Protein AF-A0A260Z8J7-F1 (afdb_monomer_lite)

Secondary structure (DSSP, 8-state):
--HHHHHHHHHHHHHTS-HHHHHHHHHHHHHHHHHHHHHHHHHHHHHHHHHHHTS-HHHHHHHHHHHHHHHHHHHHHHHHHHHHTTT-TT-----HHHHHHHHTT--TTHHHHHHHHHHHHHHHHHHHHHHHSTT-----HHHHHHHHHHHHHHHHHHHHHHHHHHHHHHHHS-----

Radius of gyration: 29.18 Å; chains: 1; bounding box: 71×36×98 Å

pLDDT: mean 86.71, std 8.67, range [43.72, 95.88]

Foldseek 3Di:
DPPVVVVVVVVVVLVPDDPVVSVVVVVVVVVVVVVVVVVVVVVVLVVLLVVQVPDDPVQVVLLVVLLCLLLVLLVVLVVLLVVCCVVPVVDDDDDSVVVSSVSSSDGNVVSVVSVVVSVVVVVVSQVSCCVPPPPDDDDDVVVVVVVCVVVVVVVVVVVVVVVVVVVVVVVVPDPPDD

Structure (mmCIF, N/CA/C/O backbone):
data_AF-A0A260Z8J7-F1
#
_entry.id   AF-A0A260Z8J7-F1
#
loop_
_atom_site.group_PDB
_atom_site.id
_atom_site.type_symbol
_atom_site.label_atom_id
_atom_site.label_alt_id
_atom_site.label_comp_id
_atom_site.label_asym_id
_atom_site.label_entity_id
_atom_site.label_seq_id
_atom_site.pdbx_PDB_ins_code
_atom_site.Cartn_x
_atom_site.Cartn_y
_atom_site.Cartn_z
_atom_site.occupancy
_atom_site.B_iso_or_equiv
_atom_site.auth_seq_id
_atom_site.auth_comp_id
_atom_site.auth_asym_id
_atom_site.auth_atom_id
_atom_site.pdbx_PDB_model_num
ATOM 1 N N . PRO A 1 1 ? 0.679 -21.382 35.345 1.00 56.12 1 PRO A N 1
ATOM 2 C CA . PRO A 1 1 ? -0.718 -20.983 35.650 1.00 56.12 1 PRO A CA 1
ATOM 3 C C . PRO A 1 1 ? -1.694 -21.798 34.795 1.00 56.12 1 PRO A C 1
ATOM 5 O O . PRO A 1 1 ? -1.532 -21.833 33.580 1.00 56.12 1 PRO A O 1
ATOM 8 N N . ASN A 1 2 ? -2.635 -22.506 35.422 1.00 73.94 2 ASN A N 1
ATOM 9 C CA . ASN A 1 2 ? -3.608 -23.333 34.713 1.00 73.94 2 ASN A CA 1
ATOM 10 C C . ASN A 1 2 ? -4.674 -22.418 34.084 1.00 73.94 2 ASN A C 1
ATOM 12 O O . ASN A 1 2 ? -5.289 -21.612 34.780 1.00 73.94 2 ASN A O 1
ATOM 16 N N . GLN A 1 3 ? -4.850 -22.485 32.766 1.00 68.44 3 GLN A N 1
ATOM 17 C CA . GLN A 1 3 ? -5.685 -21.546 32.002 1.00 68.44 3 GLN A CA 1
ATOM 18 C C . GLN A 1 3 ? -7.157 -21.588 32.452 1.00 68.44 3 GLN A C 1
ATOM 20 O O . GLN A 1 3 ? -7.834 -20.563 32.504 1.00 68.44 3 GLN A O 1
ATOM 25 N N . THR A 1 4 ? -7.608 -22.769 32.872 1.00 74.19 4 THR A N 1
ATOM 26 C CA . THR A 1 4 ? -8.943 -23.039 33.412 1.00 74.19 4 THR A CA 1
ATOM 27 C C . THR A 1 4 ? -9.209 -22.295 34.723 1.00 74.19 4 THR A C 1
ATOM 29 O O . THR A 1 4 ? -10.301 -21.764 34.918 1.00 74.19 4 THR A O 1
ATOM 32 N N . ASP A 1 5 ? -8.205 -22.170 35.595 1.00 80.06 5 ASP A N 1
ATOM 33 C CA . ASP A 1 5 ? -8.351 -21.494 36.892 1.00 80.06 5 ASP A CA 1
ATOM 34 C C . ASP A 1 5 ? -8.500 -19.974 36.717 1.00 80.06 5 ASP A C 1
ATOM 36 O O . ASP A 1 5 ? -9.253 -19.325 37.446 1.00 80.06 5 ASP A O 1
ATOM 40 N N . ALA A 1 6 ? -7.836 -19.402 35.708 1.00 79.88 6 ALA A N 1
ATOM 41 C CA . ALA A 1 6 ? -7.921 -17.978 35.390 1.00 79.88 6 ALA A CA 1
ATOM 42 C C . ALA A 1 6 ? -9.301 -17.588 34.835 1.00 79.88 6 ALA A C 1
ATOM 44 O O . ALA A 1 6 ? -9.874 -16.593 35.274 1.00 79.88 6 ALA A O 1
ATOM 45 N N . ILE A 1 7 ? -9.856 -18.399 33.926 1.00 82.44 7 ILE A N 1
ATOM 46 C CA . ILE A 1 7 ? -11.196 -18.181 33.354 1.00 82.44 7 ILE A CA 1
ATOM 47 C C . ILE A 1 7 ? -12.264 -18.312 34.446 1.00 82.44 7 ILE A C 1
ATOM 49 O O . ILE A 1 7 ? -13.100 -17.431 34.607 1.00 82.44 7 ILE A O 1
ATOM 53 N N . THR A 1 8 ? -12.162 -19.341 35.289 1.00 82.56 8 THR A N 1
ATOM 54 C CA . THR A 1 8 ? -13.116 -19.554 36.391 1.00 82.56 8 THR A CA 1
ATOM 55 C C . THR A 1 8 ? -13.087 -18.407 37.410 1.00 82.56 8 THR A C 1
ATOM 57 O O . THR A 1 8 ? -14.111 -18.041 37.985 1.00 82.56 8 THR A O 1
ATOM 60 N N . THR A 1 9 ? -11.913 -17.817 37.650 1.00 82.50 9 THR A N 1
ATOM 61 C CA . THR A 1 9 ? -11.768 -16.647 38.530 1.00 82.50 9 THR A CA 1
ATOM 62 C C . THR A 1 9 ? -12.361 -15.390 37.889 1.00 82.50 9 THR A C 1
ATOM 64 O O . THR A 1 9 ? -12.999 -14.590 38.570 1.00 82.50 9 THR A O 1
ATOM 67 N N . PHE A 1 10 ? -12.190 -15.225 36.577 1.00 83.81 10 PHE A N 1
ATOM 68 C CA . PHE A 1 10 ? -12.775 -14.129 35.809 1.00 83.81 10 PHE A CA 1
ATOM 69 C C . PHE A 1 10 ? -14.310 -14.171 35.825 1.00 83.81 10 PHE A C 1
ATOM 71 O O . PHE A 1 10 ? -14.937 -13.155 36.124 1.00 83.81 10 PHE A O 1
ATOM 78 N N . ASP A 1 11 ? -14.905 -15.347 35.610 1.00 84.19 11 ASP A N 1
ATOM 79 C CA . ASP A 1 11 ? -16.361 -15.534 35.625 1.00 84.19 11 ASP A CA 1
ATOM 80 C C . ASP A 1 11 ? -16.964 -15.225 37.003 1.00 84.19 11 ASP A C 1
ATOM 82 O O . ASP A 1 11 ? -17.929 -14.468 37.104 1.00 84.19 11 ASP A O 1
ATOM 86 N N . LYS A 1 12 ? -16.333 -15.704 38.084 1.00 85.19 12 LYS A N 1
ATOM 87 C CA . LYS A 1 12 ? -16.759 -15.391 39.461 1.00 85.19 12 LYS A CA 1
ATOM 88 C C . LYS A 1 12 ? -16.694 -13.896 39.778 1.00 85.19 12 LYS A C 1
ATOM 90 O O . LYS A 1 12 ? -17.579 -13.367 40.445 1.00 85.19 12 LYS A O 1
ATOM 95 N N . ASN A 1 13 ? -15.663 -13.204 39.297 1.00 81.50 13 ASN A N 1
ATOM 96 C CA . ASN A 1 13 ? -15.541 -11.758 39.481 1.00 81.50 13 ASN A CA 1
ATOM 97 C C . ASN A 1 13 ? -16.611 -10.991 38.686 1.00 81.50 13 ASN A C 1
ATOM 99 O O . ASN A 1 13 ? -17.114 -9.979 39.165 1.00 81.50 13 ASN A O 1
ATOM 103 N N . LEU A 1 14 ? -16.993 -11.482 37.502 1.00 82.38 14 LEU A N 1
ATOM 104 C CA . LEU A 1 14 ? -18.075 -10.927 36.681 1.00 82.38 14 LEU A CA 1
ATOM 105 C C . LEU A 1 14 ? -19.470 -11.145 37.281 1.00 82.38 14 LEU A C 1
ATOM 107 O O . LEU A 1 14 ? -20.347 -10.306 37.080 1.00 82.38 14 LEU A O 1
ATOM 111 N N . GLU A 1 15 ? -19.694 -12.262 37.975 1.00 85.00 15 GLU A N 1
ATOM 112 C CA . GLU A 1 15 ? -20.950 -12.558 38.684 1.00 85.00 15 GLU A CA 1
ATOM 113 C C . GLU A 1 15 ? -21.166 -11.651 39.902 1.00 85.00 15 GLU A C 1
ATOM 115 O O . GLU A 1 15 ? -22.307 -11.351 40.248 1.00 85.00 15 GLU A O 1
ATOM 120 N N . GLY A 1 16 ? -20.085 -11.176 40.528 1.00 81.69 16 GLY A N 1
ATOM 121 C CA . GLY A 1 16 ? -20.141 -10.261 41.672 1.00 81.69 16 GLY A CA 1
ATOM 122 C C . GLY A 1 16 ? -20.440 -8.796 41.325 1.00 81.69 16 GLY A C 1
ATOM 123 O O . GLY A 1 16 ? -20.601 -7.984 42.236 1.00 81.69 16 GLY A O 1
ATOM 124 N N . LEU A 1 17 ? -20.500 -8.436 40.038 1.00 87.50 17 LEU A N 1
ATOM 125 C CA . LEU A 1 17 ? -20.745 -7.067 39.575 1.00 87.50 17 LEU A CA 1
ATOM 126 C C . LEU A 1 17 ? -22.227 -6.831 39.260 1.00 87.50 17 LEU A C 1
ATOM 128 O O . LEU A 1 17 ? -22.923 -7.711 38.757 1.00 87.50 17 LEU A O 1
ATOM 132 N N . ASN A 1 18 ? -22.700 -5.603 39.487 1.00 89.62 18 ASN A N 1
ATOM 133 C CA . ASN A 1 18 ? -23.997 -5.175 38.959 1.00 89.62 18 ASN A CA 1
ATOM 134 C C . ASN A 1 18 ? -23.939 -5.034 37.421 1.00 89.62 18 ASN A C 1
ATOM 136 O O . ASN A 1 18 ? -22.861 -4.968 36.830 1.00 89.62 18 ASN A O 1
ATOM 140 N N . GLU A 1 19 ? -25.096 -4.965 36.759 1.00 86.88 19 GLU A N 1
ATOM 141 C CA . GLU A 1 19 ? -25.173 -4.961 35.288 1.00 86.88 19 GLU A CA 1
ATOM 142 C C . GLU A 1 19 ? -24.409 -3.801 34.627 1.00 86.88 19 GLU A C 1
ATOM 144 O O . GLU A 1 19 ? -23.789 -3.983 33.577 1.00 86.88 19 GLU A O 1
ATOM 149 N N . VAL A 1 20 ? -24.404 -2.621 35.253 1.00 89.31 20 VAL A N 1
ATOM 150 C CA . VAL A 1 20 ? -23.738 -1.422 34.721 1.00 89.31 20 VAL A CA 1
ATOM 151 C C . VAL A 1 20 ? -22.219 -1.562 34.799 1.00 89.31 20 VAL A C 1
ATOM 153 O O . VAL A 1 20 ? -21.513 -1.271 33.831 1.00 89.31 20 VAL A O 1
ATOM 156 N N . ASP A 1 21 ? -21.705 -2.031 35.932 1.00 88.69 21 ASP A N 1
ATOM 157 C CA . ASP A 1 21 ? -20.272 -2.226 36.142 1.00 88.69 21 ASP A CA 1
ATOM 158 C C . ASP A 1 21 ? -19.753 -3.420 35.340 1.00 88.69 21 ASP A C 1
ATOM 160 O O . ASP A 1 21 ? -18.648 -3.367 34.800 1.00 88.69 21 ASP A O 1
ATOM 164 N N . LYS A 1 22 ? -20.585 -4.451 35.155 1.00 88.25 22 LYS A N 1
ATOM 165 C CA . LYS A 1 22 ? -20.307 -5.578 34.262 1.00 88.25 22 LYS A CA 1
ATOM 166 C C . LYS A 1 22 ? -20.126 -5.117 32.815 1.00 88.25 22 LYS A C 1
ATOM 168 O O . LYS A 1 22 ? -19.150 -5.503 32.175 1.00 88.25 22 LYS A O 1
ATOM 173 N N . ALA A 1 23 ? -21.017 -4.261 32.311 1.00 87.88 23 ALA A N 1
ATOM 174 C CA . ALA A 1 23 ? -20.907 -3.713 30.960 1.00 87.88 23 ALA A CA 1
ATOM 175 C C . ALA A 1 23 ? -19.623 -2.882 30.775 1.00 87.88 23 ALA A C 1
ATOM 177 O O . ALA A 1 23 ? -18.875 -3.114 29.825 1.00 87.88 23 ALA A O 1
ATOM 178 N N . LYS A 1 24 ? -19.316 -1.979 31.719 1.00 89.81 24 LYS A N 1
ATOM 179 C CA . LYS A 1 24 ? -18.083 -1.169 31.694 1.00 89.81 24 LYS A CA 1
ATOM 180 C C . LYS A 1 24 ? -16.820 -2.022 31.761 1.00 89.81 24 LYS A C 1
ATOM 182 O O . LYS A 1 24 ? -15.841 -1.743 31.073 1.00 89.81 24 LYS A O 1
ATOM 187 N N . PHE A 1 25 ? -16.829 -3.058 32.595 1.00 87.31 25 PHE A N 1
ATOM 188 C CA . PHE A 1 25 ? -15.698 -3.963 32.734 1.00 87.31 25 PHE A CA 1
ATOM 189 C C . PHE A 1 25 ? -15.455 -4.755 31.444 1.00 87.31 25 PHE A C 1
ATOM 191 O O . PHE A 1 25 ? -14.319 -4.828 30.981 1.00 87.31 25 PHE A O 1
A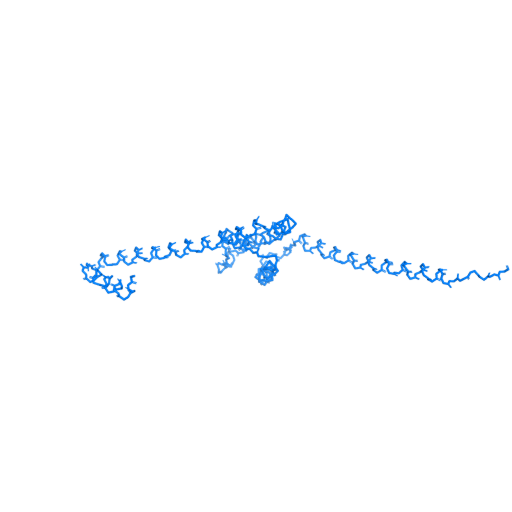TOM 198 N N . LEU A 1 26 ? -16.508 -5.283 30.813 1.00 89.31 26 LEU A N 1
ATOM 199 C CA . LEU A 1 26 ? -16.390 -5.985 29.532 1.00 89.31 26 LEU A CA 1
ATOM 200 C C . LEU A 1 26 ? -15.918 -5.061 28.400 1.00 89.31 26 LEU A C 1
ATOM 202 O O . LEU A 1 26 ? -15.073 -5.466 27.603 1.00 89.31 26 LEU A O 1
ATOM 206 N N . GLU A 1 27 ? -16.397 -3.816 28.354 1.00 91.19 27 GLU A N 1
ATOM 207 C CA . GLU A 1 27 ? -15.901 -2.807 27.410 1.00 91.19 27 GLU A CA 1
ATOM 208 C C . GLU A 1 27 ? -14.405 -2.533 27.626 1.00 91.19 27 GLU A C 1
ATOM 210 O O . GLU A 1 27 ? -13.620 -2.550 26.676 1.00 91.19 27 GLU A O 1
ATOM 215 N N . HIS A 1 28 ? -13.981 -2.363 28.881 1.00 90.06 28 HIS A N 1
ATOM 216 C CA . HIS A 1 28 ? -12.574 -2.180 29.222 1.00 90.06 28 HIS A CA 1
ATOM 217 C C . HIS A 1 28 ? -11.714 -3.381 28.802 1.00 90.06 28 HIS A C 1
ATOM 219 O O . HIS A 1 28 ? -10.663 -3.195 28.188 1.00 90.06 28 HIS A O 1
ATOM 225 N N . VAL A 1 29 ? -12.171 -4.611 29.065 1.00 89.31 29 VAL A N 1
ATOM 226 C CA . VAL A 1 29 ? -11.491 -5.840 28.623 1.00 89.31 29 VAL A CA 1
ATOM 227 C C . VAL A 1 29 ? -11.384 -5.877 27.098 1.00 89.31 29 VAL A C 1
ATOM 229 O O . VAL A 1 29 ? -10.313 -6.170 26.573 1.00 89.31 29 VAL A O 1
ATOM 232 N N . GLN A 1 30 ? -12.440 -5.513 26.367 1.00 91.19 30 GLN A N 1
ATOM 233 C CA . GLN A 1 30 ? -12.406 -5.462 24.905 1.00 91.19 30 GLN A CA 1
ATOM 234 C C . GLN A 1 30 ? -11.389 -4.434 24.383 1.00 91.19 30 GLN A C 1
ATOM 236 O O . GLN A 1 30 ? -10.682 -4.701 23.410 1.00 91.19 30 GLN A O 1
ATOM 241 N N . VAL A 1 31 ? -11.293 -3.264 25.021 1.00 92.00 31 VAL A N 1
ATOM 242 C CA . VAL A 1 31 ? -10.281 -2.247 24.693 1.00 92.00 31 VAL A CA 1
ATOM 243 C C . VAL A 1 31 ? -8.871 -2.768 24.974 1.00 92.00 31 VAL A C 1
ATOM 245 O O . VAL A 1 31 ? -7.981 -2.587 24.142 1.00 92.00 31 VAL A O 1
ATOM 248 N N . MET A 1 32 ? -8.669 -3.444 26.105 1.00 90.75 32 MET A N 1
ATOM 249 C CA . MET A 1 32 ? -7.380 -4.027 26.480 1.00 90.75 32 MET A CA 1
ATOM 250 C C . MET A 1 32 ? -6.940 -5.129 25.514 1.00 90.75 32 MET A C 1
ATOM 252 O O . MET A 1 32 ? -5.798 -5.104 25.067 1.00 90.75 32 MET A O 1
ATOM 256 N N . LEU A 1 33 ? -7.846 -6.028 25.117 1.00 90.56 33 LEU A N 1
ATOM 257 C CA . LEU A 1 33 ? -7.559 -7.068 24.124 1.00 90.56 33 LEU A CA 1
ATOM 258 C C . LEU A 1 33 ? -7.153 -6.460 22.775 1.00 90.56 33 LEU A C 1
ATOM 260 O O . LEU A 1 33 ? -6.120 -6.827 22.222 1.00 90.56 33 LEU A O 1
ATOM 264 N N . LYS A 1 34 ? -7.894 -5.454 22.288 1.00 91.88 34 LYS A N 1
ATOM 265 C CA . LYS A 1 34 ? -7.530 -4.725 21.058 1.00 91.88 34 LYS A CA 1
ATOM 266 C C . LYS A 1 34 ? -6.166 -4.042 21.167 1.00 91.88 34 LYS A C 1
ATOM 268 O O . LYS A 1 34 ? -5.454 -3.922 20.173 1.00 91.88 34 LYS A O 1
ATOM 273 N N . LYS A 1 35 ? -5.810 -3.539 22.352 1.00 91.31 35 LYS A N 1
ATOM 274 C CA . LYS A 1 35 ? -4.501 -2.927 22.597 1.00 91.31 35 LYS A CA 1
ATOM 275 C C . LYS A 1 35 ? -3.389 -3.976 22.563 1.00 91.31 35 LYS A C 1
ATOM 277 O O . LYS A 1 35 ? -2.372 -3.740 21.922 1.00 91.31 35 LYS A O 1
ATOM 282 N N . GLU A 1 36 ? -3.595 -5.125 23.200 1.00 91.19 36 GLU A N 1
ATOM 283 C CA . GLU A 1 36 ? -2.629 -6.227 23.215 1.00 91.19 36 GLU A CA 1
ATOM 284 C C . GLU A 1 36 ? -2.383 -6.795 21.809 1.00 91.19 36 GLU A C 1
ATOM 286 O O . GLU A 1 36 ? -1.232 -7.027 21.435 1.00 91.19 36 GLU A O 1
ATOM 291 N N . GLU A 1 37 ? -3.437 -6.946 20.999 1.00 90.06 37 GLU A N 1
ATOM 292 C CA . GLU A 1 37 ? -3.323 -7.333 19.587 1.00 90.06 37 GLU A CA 1
ATOM 293 C C . GLU A 1 37 ? -2.460 -6.338 18.801 1.00 90.06 37 GLU A C 1
ATOM 295 O O . GLU A 1 37 ? -1.480 -6.742 18.174 1.00 90.06 37 GLU A O 1
ATOM 300 N N . LYS A 1 38 ? -2.738 -5.034 18.921 1.00 87.38 38 LYS A N 1
ATOM 301 C CA . LYS A 1 38 ? -1.933 -3.983 18.275 1.00 87.38 38 LYS A CA 1
ATOM 302 C C . LYS A 1 38 ? -0.476 -3.988 18.736 1.00 87.38 38 LYS A C 1
ATOM 304 O O . LYS A 1 38 ? 0.432 -3.859 17.921 1.00 87.38 38 LYS A O 1
ATOM 309 N N . GLU A 1 39 ? -0.226 -4.163 20.033 1.00 90.44 39 GLU A N 1
ATOM 310 C CA . GLU A 1 39 ? 1.136 -4.257 20.576 1.00 90.44 39 GLU A CA 1
ATOM 311 C C . GLU A 1 39 ? 1.873 -5.508 20.077 1.00 90.44 39 GLU A C 1
ATOM 313 O O . GLU A 1 39 ? 3.102 -5.510 19.958 1.00 90.44 39 GLU A O 1
ATOM 318 N N . LYS A 1 40 ? 1.153 -6.603 19.815 1.00 90.56 40 LYS A N 1
ATOM 319 C CA . LYS A 1 40 ? 1.727 -7.814 19.226 1.00 90.56 40 LYS A CA 1
ATOM 320 C C . LYS A 1 40 ? 2.077 -7.595 17.755 1.00 90.56 40 LYS A C 1
ATOM 322 O O . LYS A 1 40 ? 3.199 -7.912 17.367 1.00 90.56 40 LYS A O 1
ATOM 327 N N . GLU A 1 41 ? 1.164 -7.020 16.977 1.00 86.69 41 GLU A N 1
ATOM 328 C CA . GLU A 1 41 ? 1.400 -6.655 15.575 1.00 86.69 41 GLU A CA 1
ATOM 329 C C . GLU A 1 41 ? 2.605 -5.717 15.449 1.00 86.69 41 GLU A C 1
ATOM 331 O O . GLU A 1 41 ? 3.531 -5.994 14.688 1.00 86.69 41 GLU A O 1
ATOM 336 N N . GLN A 1 42 ? 2.670 -4.670 16.275 1.00 86.38 42 GLN A N 1
ATOM 337 C CA . GLN A 1 42 ? 3.782 -3.721 16.279 1.00 86.38 42 GLN A CA 1
ATOM 338 C C . GLN A 1 42 ? 5.123 -4.393 16.606 1.00 86.38 42 GLN A C 1
ATOM 340 O O . GLN A 1 42 ? 6.121 -4.150 15.925 1.00 86.38 42 GLN A O 1
ATOM 345 N N . ARG A 1 43 ? 5.151 -5.309 17.584 1.00 88.88 43 ARG A N 1
ATOM 346 C CA . ARG A 1 43 ? 6.352 -6.103 17.897 1.00 88.88 43 ARG A CA 1
ATOM 347 C C . ARG A 1 43 ? 6.775 -7.011 16.743 1.00 88.88 43 ARG A C 1
ATOM 349 O O . ARG A 1 43 ? 7.971 -7.222 16.548 1.00 88.88 43 ARG A O 1
ATOM 356 N N . GLU A 1 44 ? 5.836 -7.586 15.995 1.00 88.19 44 GLU A N 1
ATOM 357 C CA . GLU A 1 44 ? 6.161 -8.382 14.807 1.00 88.19 44 GLU A CA 1
ATOM 358 C C . GLU A 1 44 ? 6.707 -7.515 13.666 1.00 88.19 44 GLU A C 1
ATOM 360 O O . GLU A 1 44 ? 7.715 -7.886 13.059 1.00 88.19 44 GLU A O 1
ATOM 365 N N . LEU A 1 45 ? 6.118 -6.339 13.426 1.00 87.06 45 LEU A N 1
ATOM 366 C CA . LEU A 1 45 ? 6.609 -5.377 12.435 1.00 87.06 45 LEU A CA 1
ATOM 367 C C . LEU A 1 45 ? 8.035 -4.915 12.765 1.00 87.06 45 LEU A C 1
ATOM 369 O O . LEU A 1 45 ? 8.912 -4.926 11.901 1.00 87.06 45 LEU A O 1
ATOM 373 N N . GLU A 1 46 ? 8.309 -4.580 14.026 1.00 87.31 46 GLU A N 1
ATOM 374 C CA . GLU A 1 46 ? 9.647 -4.187 14.480 1.00 87.31 46 GLU A CA 1
ATOM 375 C C . GLU A 1 46 ? 10.683 -5.300 14.289 1.00 87.31 46 GLU A C 1
ATOM 377 O O . GLU A 1 46 ? 11.799 -5.029 13.839 1.00 87.31 46 GLU A O 1
ATOM 382 N N . LYS A 1 47 ? 10.318 -6.561 14.558 1.00 88.12 47 LYS A N 1
ATOM 383 C CA . LYS A 1 47 ? 11.197 -7.714 14.299 1.00 88.12 47 LYS A CA 1
ATOM 384 C C . LYS A 1 47 ? 11.547 -7.843 12.817 1.00 88.12 47 LYS A C 1
ATOM 386 O O . LYS A 1 47 ? 12.710 -8.078 12.492 1.00 88.12 47 LYS A O 1
ATOM 391 N N . ARG A 1 48 ? 10.573 -7.663 11.919 1.00 86.25 48 ARG A N 1
ATOM 392 C CA . ARG A 1 48 ? 10.808 -7.702 10.464 1.00 86.25 48 ARG A CA 1
ATOM 393 C C . ARG A 1 48 ? 11.685 -6.540 10.002 1.00 86.25 48 ARG A C 1
ATOM 395 O O . ARG A 1 48 ? 12.668 -6.764 9.300 1.00 86.25 48 ARG A O 1
ATOM 402 N N . ARG A 1 49 ? 11.414 -5.318 10.478 1.00 87.19 49 ARG A N 1
ATOM 403 C CA . ARG A 1 49 ? 12.262 -4.138 10.219 1.00 87.19 49 ARG A CA 1
ATOM 404 C C . ARG A 1 49 ? 13.706 -4.370 10.668 1.00 87.19 49 ARG A C 1
ATOM 406 O O . ARG A 1 49 ? 14.638 -4.004 9.956 1.00 87.19 49 ARG A O 1
ATOM 413 N N . ALA A 1 50 ? 13.907 -4.981 11.836 1.00 86.88 50 ALA A N 1
ATOM 414 C CA . ALA A 1 50 ? 15.240 -5.296 12.342 1.00 86.88 50 ALA A CA 1
ATOM 415 C C . ALA A 1 50 ? 15.974 -6.310 11.451 1.00 86.88 50 ALA A C 1
ATOM 417 O O . ALA A 1 50 ? 17.164 -6.137 11.201 1.00 86.88 50 ALA A O 1
ATOM 418 N N . HIS A 1 51 ? 15.270 -7.319 10.927 1.00 84.62 51 HIS A N 1
ATOM 419 C CA . HIS A 1 51 ? 15.845 -8.266 9.970 1.00 84.62 51 HIS A CA 1
ATOM 420 C C . HIS A 1 51 ? 16.331 -7.554 8.699 1.00 84.62 51 HIS A C 1
ATOM 422 O O . HIS A 1 51 ? 17.480 -7.722 8.305 1.00 84.62 51 HIS A O 1
ATOM 428 N N . LEU A 1 52 ? 15.498 -6.695 8.103 1.00 84.81 52 LEU A N 1
ATOM 429 C CA . LEU A 1 52 ? 15.844 -5.951 6.883 1.00 84.81 52 LEU A CA 1
ATOM 430 C C . LEU A 1 52 ? 17.016 -4.974 7.089 1.00 84.81 52 LEU A C 1
ATOM 432 O O . LEU A 1 52 ? 17.835 -4.783 6.192 1.00 84.81 52 LEU A O 1
ATOM 436 N N . LYS A 1 53 ? 17.153 -4.383 8.283 1.00 83.81 53 LYS A N 1
ATOM 437 C CA . LYS A 1 53 ? 18.292 -3.507 8.624 1.00 83.81 53 LYS A CA 1
ATOM 438 C C . LYS A 1 53 ? 19.635 -4.235 8.690 1.00 83.81 53 LYS A C 1
ATOM 440 O O . LYS A 1 53 ? 20.667 -3.584 8.557 1.00 83.81 53 LYS A O 1
ATOM 445 N N . ASN A 1 54 ? 19.627 -5.551 8.883 1.00 87.81 54 ASN A N 1
ATOM 446 C CA . ASN A 1 54 ? 20.845 -6.359 8.923 1.00 87.81 54 ASN A CA 1
ATOM 447 C C . ASN A 1 54 ? 21.273 -6.864 7.535 1.00 87.81 54 ASN A C 1
ATOM 449 O O . ASN A 1 54 ? 22.337 -7.470 7.413 1.00 87.81 54 ASN A O 1
ATOM 453 N N . GLU A 1 55 ? 20.464 -6.624 6.502 1.00 90.75 55 GLU A N 1
ATOM 454 C CA . GLU A 1 55 ? 20.777 -7.006 5.127 1.00 90.75 55 GLU A CA 1
ATOM 455 C C . GLU A 1 55 ? 21.900 -6.155 4.520 1.00 90.75 55 GLU A C 1
ATOM 457 O O . GLU A 1 55 ? 22.288 -5.103 5.035 1.00 90.75 55 GLU A O 1
ATOM 462 N N . SER A 1 56 ? 22.422 -6.611 3.380 1.00 91.81 56 SER A N 1
ATOM 463 C CA . SER A 1 56 ? 23.461 -5.890 2.641 1.00 91.81 56 SER A CA 1
ATOM 464 C C . SER A 1 56 ? 23.013 -4.486 2.204 1.00 91.81 56 SER A C 1
ATOM 466 O O . SER A 1 56 ? 21.836 -4.236 1.945 1.00 91.81 56 SER A O 1
ATOM 468 N N . LYS A 1 57 ? 23.973 -3.568 2.042 1.00 91.81 57 LYS A N 1
ATOM 469 C CA . LYS A 1 57 ? 23.699 -2.204 1.563 1.00 91.81 57 LYS A CA 1
ATOM 470 C C . LYS A 1 57 ? 23.000 -2.190 0.195 1.00 91.81 57 LYS A C 1
ATOM 472 O O . LYS A 1 57 ? 22.076 -1.414 -0.007 1.00 91.81 57 LYS A O 1
ATOM 477 N N . GLU A 1 58 ? 23.410 -3.073 -0.717 1.00 92.00 58 GLU A N 1
ATOM 478 C CA . GLU A 1 58 ? 22.790 -3.212 -2.043 1.00 92.00 58 GLU A CA 1
ATOM 479 C C . GLU A 1 58 ? 21.319 -3.642 -1.933 1.00 92.00 58 GLU A C 1
ATOM 481 O O . GLU A 1 58 ? 20.450 -3.059 -2.580 1.00 92.00 58 GLU A O 1
ATOM 486 N N . TYR A 1 59 ? 21.022 -4.594 -1.043 1.00 92.50 59 TYR A N 1
ATOM 487 C CA . TYR A 1 59 ? 19.648 -5.005 -0.757 1.00 92.50 59 TYR A CA 1
ATOM 488 C C . TYR A 1 59 ? 18.816 -3.848 -0.189 1.00 92.50 59 TYR A C 1
ATOM 490 O O . TYR A 1 59 ? 17.685 -3.637 -0.621 1.00 92.50 59 TYR A O 1
ATOM 498 N N . GLN A 1 60 ? 19.368 -3.073 0.750 1.00 89.94 60 GLN A N 1
ATOM 499 C CA . GLN A 1 60 ? 18.681 -1.920 1.342 1.00 89.94 60 GLN A CA 1
ATOM 500 C C . GLN A 1 60 ? 18.367 -0.836 0.304 1.00 89.94 60 GLN A C 1
ATOM 502 O O . GLN A 1 60 ? 17.256 -0.308 0.290 1.00 89.94 60 GLN A O 1
ATOM 507 N N . GLU A 1 61 ? 19.310 -0.539 -0.593 1.00 92.56 61 GLU A N 1
ATOM 508 C CA . GLU A 1 61 ? 19.112 0.416 -1.689 1.00 92.56 61 GLU A CA 1
ATOM 509 C C . GLU A 1 61 ? 18.023 -0.064 -2.669 1.00 92.56 61 GLU A C 1
ATOM 511 O O . GLU A 1 61 ? 17.154 0.718 -3.073 1.00 92.56 61 GLU A O 1
ATOM 516 N N . GLU A 1 62 ? 18.015 -1.354 -3.032 1.00 93.00 62 GLU A N 1
ATOM 517 C CA . GLU A 1 62 ? 16.958 -1.918 -3.880 1.00 93.00 62 GLU A CA 1
ATOM 518 C C . GLU A 1 62 ? 15.594 -1.898 -3.174 1.00 93.00 62 GLU A C 1
ATOM 520 O O . GLU A 1 62 ? 14.580 -1.535 -3.783 1.00 93.00 62 GLU A O 1
ATOM 525 N N . HIS A 1 63 ? 15.573 -2.237 -1.886 1.00 94.50 63 HIS A N 1
ATOM 526 C CA . HIS A 1 63 ? 14.374 -2.225 -1.060 1.00 94.50 63 HIS A CA 1
ATOM 527 C C . HIS A 1 63 ? 13.777 -0.819 -0.981 1.00 94.50 63 HIS A C 1
ATOM 529 O O . HIS A 1 63 ? 12.600 -0.639 -1.292 1.00 94.50 63 HIS A O 1
ATOM 535 N N . GLU A 1 64 ? 14.578 0.201 -0.658 1.00 93.44 64 GLU A N 1
ATOM 536 C CA . GLU A 1 64 ? 14.115 1.592 -0.593 1.00 93.44 64 GLU A CA 1
ATOM 537 C C . GLU A 1 64 ? 13.559 2.064 -1.944 1.00 93.44 64 GLU A C 1
ATOM 539 O O . GLU A 1 64 ? 12.512 2.717 -2.010 1.00 93.44 64 GLU A O 1
ATOM 544 N N . LYS A 1 65 ? 14.210 1.683 -3.049 1.00 91.75 65 LYS A N 1
ATOM 545 C CA . LYS A 1 65 ? 13.735 2.007 -4.397 1.00 91.75 65 LYS A CA 1
ATOM 546 C C . LYS A 1 65 ? 12.370 1.377 -4.691 1.00 91.75 65 LYS A C 1
ATOM 548 O O . LYS A 1 65 ? 11.484 2.068 -5.208 1.00 91.75 65 LYS A O 1
ATOM 553 N N . LYS A 1 66 ? 12.175 0.089 -4.377 1.00 93.19 66 LYS A N 1
ATOM 554 C CA . LYS A 1 66 ? 10.884 -0.598 -4.5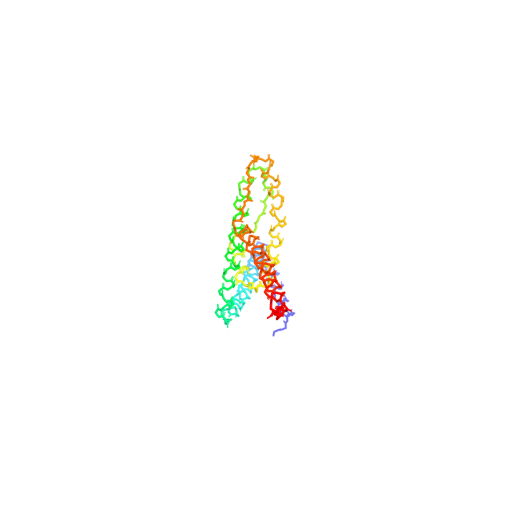71 1.00 93.19 66 LYS A CA 1
ATOM 555 C C . LYS A 1 66 ? 9.802 -0.051 -3.643 1.00 93.19 66 LYS A C 1
ATOM 557 O O . LYS A 1 66 ? 8.688 0.192 -4.113 1.00 93.19 66 LYS A O 1
ATOM 562 N N . LEU A 1 67 ? 10.143 0.210 -2.384 1.00 94.56 67 LEU A N 1
ATOM 563 C CA . LEU A 1 67 ? 9.262 0.817 -1.391 1.00 94.56 67 LEU A CA 1
ATOM 564 C C . LEU A 1 67 ? 8.744 2.170 -1.876 1.00 94.56 67 LEU A C 1
ATOM 566 O O . LEU A 1 67 ? 7.534 2.368 -1.987 1.00 94.56 67 LEU A O 1
ATOM 570 N N . ARG A 1 68 ? 9.651 3.071 -2.270 1.00 92.75 68 ARG A N 1
ATOM 571 C CA . ARG A 1 68 ? 9.299 4.404 -2.774 1.00 92.75 68 ARG A CA 1
ATOM 572 C C . ARG A 1 68 ? 8.394 4.329 -4.002 1.00 92.75 68 ARG A C 1
ATOM 574 O O . ARG A 1 68 ? 7.423 5.078 -4.092 1.00 92.75 68 ARG A O 1
ATOM 581 N N . LYS A 1 69 ? 8.672 3.403 -4.928 1.00 91.50 69 LYS A N 1
ATOM 582 C CA . LYS A 1 69 ? 7.831 3.174 -6.113 1.00 91.50 69 LYS A CA 1
ATOM 583 C C . LYS A 1 69 ? 6.418 2.723 -5.727 1.00 91.50 69 LYS A C 1
ATOM 585 O O . LYS A 1 69 ? 5.439 3.245 -6.262 1.00 91.50 69 LYS A O 1
ATOM 590 N N . CYS A 1 70 ? 6.304 1.764 -4.810 1.00 94.56 70 CYS A N 1
ATOM 591 C CA . CYS A 1 70 ? 5.017 1.229 -4.369 1.00 94.56 70 CYS A CA 1
ATOM 592 C C . CYS A 1 70 ? 4.194 2.282 -3.623 1.00 94.56 70 CYS A C 1
ATOM 594 O O . CYS A 1 70 ? 3.020 2.471 -3.944 1.00 94.56 70 CYS A O 1
ATOM 596 N N . LEU A 1 71 ? 4.822 3.020 -2.704 1.00 94.62 71 LEU A N 1
ATOM 597 C CA . LEU A 1 71 ? 4.179 4.105 -1.969 1.00 94.62 71 LEU A CA 1
ATOM 598 C C . LEU A 1 71 ? 3.738 5.235 -2.889 1.00 94.62 71 LEU A C 1
ATOM 600 O O . LEU A 1 71 ? 2.579 5.636 -2.832 1.00 94.62 71 LEU A O 1
ATOM 604 N N . GLY A 1 72 ? 4.604 5.703 -3.791 1.00 92.88 72 GLY A N 1
ATOM 605 C CA . GLY A 1 72 ? 4.249 6.759 -4.743 1.00 92.88 72 GLY A CA 1
ATOM 606 C C . GLY A 1 72 ? 3.003 6.406 -5.562 1.00 92.88 72 GLY A C 1
ATOM 607 O O . GLY A 1 72 ? 2.082 7.217 -5.701 1.00 92.88 72 GLY A O 1
ATOM 608 N N . ARG A 1 73 ? 2.914 5.155 -6.028 1.00 93.62 73 ARG A N 1
ATOM 609 C CA . ARG A 1 73 ? 1.731 4.667 -6.744 1.00 93.62 73 ARG A CA 1
ATOM 610 C C . ARG A 1 73 ? 0.504 4.552 -5.842 1.00 93.62 73 ARG A C 1
ATOM 612 O O . ARG A 1 73 ? -0.585 4.946 -6.255 1.00 93.62 73 ARG A O 1
ATOM 619 N N . TYR A 1 74 ? 0.667 4.059 -4.616 1.00 95.88 74 TYR A N 1
ATOM 620 C CA . TYR A 1 74 ? -0.431 3.956 -3.658 1.00 95.88 74 TYR A CA 1
ATOM 621 C C . TYR A 1 74 ? -1.010 5.327 -3.292 1.00 95.88 74 TYR A C 1
ATOM 623 O O . TYR A 1 74 ? -2.225 5.518 -3.310 1.00 95.88 74 TYR A O 1
ATOM 631 N N . TYR A 1 75 ? -0.151 6.314 -3.051 1.00 94.88 75 TYR A N 1
ATOM 632 C CA . TYR A 1 75 ? -0.555 7.693 -2.801 1.00 94.88 75 TYR A CA 1
ATOM 633 C C . TYR A 1 75 ? -1.336 8.289 -3.970 1.00 94.88 75 TYR A C 1
ATOM 635 O O . TYR A 1 75 ? -2.384 8.910 -3.766 1.00 94.88 75 TYR A O 1
ATOM 643 N N . SER A 1 76 ? -0.875 8.051 -5.200 1.00 93.50 76 SER A N 1
ATOM 644 C CA . SER A 1 76 ? -1.616 8.425 -6.405 1.00 93.50 76 SER A CA 1
ATOM 645 C C . SER A 1 76 ? -2.991 7.749 -6.455 1.00 93.50 76 SER A C 1
ATOM 647 O O . SER A 1 76 ? -3.993 8.432 -6.662 1.00 93.50 76 SER A O 1
ATOM 649 N N . TYR A 1 77 ? -3.069 6.441 -6.191 1.00 94.88 77 TYR A N 1
ATOM 650 C CA . TYR A 1 77 ? -4.334 5.707 -6.107 1.00 94.88 77 TYR A CA 1
ATOM 651 C C . TYR A 1 77 ? -5.290 6.315 -5.069 1.00 94.88 77 TYR A C 1
ATOM 653 O O . TYR A 1 77 ? -6.437 6.609 -5.394 1.00 94.88 77 TYR A O 1
ATOM 661 N N . VAL A 1 78 ? -4.824 6.584 -3.846 1.00 95.50 78 VAL A N 1
ATOM 662 C CA . VAL A 1 78 ? -5.647 7.197 -2.790 1.00 95.50 78 VAL A CA 1
ATOM 663 C C . VAL A 1 78 ? -6.142 8.584 -3.202 1.00 95.50 78 VAL A C 1
ATOM 665 O O . VAL A 1 78 ? -7.304 8.912 -2.967 1.00 95.50 78 VAL A O 1
ATOM 668 N N . SER A 1 79 ? -5.293 9.397 -3.833 1.00 93.31 79 SER A N 1
ATOM 669 C CA . SER A 1 79 ? -5.680 10.719 -4.342 1.00 93.31 79 SER A CA 1
ATOM 670 C C . SER A 1 79 ? -6.819 10.625 -5.365 1.00 93.31 79 SER A C 1
ATOM 672 O O . SER A 1 79 ? -7.813 11.346 -5.266 1.00 93.31 79 SER A O 1
ATOM 674 N N . ARG A 1 80 ? -6.729 9.661 -6.285 1.00 92.81 80 ARG A N 1
ATOM 675 C CA . ARG A 1 80 ? -7.764 9.372 -7.290 1.00 92.81 80 ARG A CA 1
ATOM 676 C C . ARG A 1 80 ? -9.064 8.866 -6.663 1.00 92.81 80 ARG A C 1
ATOM 678 O O . ARG A 1 80 ? -10.155 9.281 -7.037 1.00 92.81 80 ARG A O 1
ATOM 685 N N . CYS A 1 81 ? -8.976 8.018 -5.643 1.00 94.19 81 CYS A N 1
ATOM 686 C CA . CYS A 1 81 ? -10.162 7.599 -4.898 1.00 94.19 81 CYS A CA 1
ATOM 687 C C . CYS A 1 81 ? -10.819 8.775 -4.158 1.00 94.19 81 CYS A C 1
ATOM 689 O O . CYS A 1 81 ? -12.045 8.875 -4.127 1.00 94.19 81 CYS A O 1
ATOM 691 N N . LYS A 1 82 ? -10.023 9.691 -3.588 1.00 93.50 82 LYS A N 1
ATOM 692 C CA . LYS A 1 82 ? -10.526 10.902 -2.921 1.00 93.50 82 LYS A CA 1
ATOM 693 C C . LYS A 1 82 ? -11.263 11.827 -3.887 1.00 93.50 82 LYS A C 1
ATOM 695 O O . LYS A 1 82 ? -12.339 12.298 -3.528 1.00 93.50 82 LYS A O 1
ATOM 700 N N . SER A 1 83 ? -10.737 12.056 -5.092 1.00 90.81 83 SER A N 1
ATOM 701 C CA . SER A 1 83 ? -11.408 12.902 -6.091 1.00 90.81 83 SER A CA 1
ATOM 702 C C . SER A 1 83 ? -12.746 12.312 -6.554 1.00 90.81 83 SER A C 1
ATOM 704 O O . SER A 1 83 ? -13.695 13.053 -6.802 1.00 90.81 83 SER A O 1
ATOM 706 N N . LEU A 1 84 ? -12.859 10.982 -6.597 1.00 91.94 84 LEU A N 1
ATOM 707 C CA . LEU A 1 84 ? -14.093 10.281 -6.955 1.00 91.94 84 LEU A CA 1
ATOM 708 C C . LEU A 1 84 ? -15.096 10.123 -5.807 1.00 91.94 84 LEU A C 1
ATOM 710 O O . LEU A 1 84 ? -16.257 9.804 -6.064 1.00 91.94 84 LEU A O 1
ATOM 714 N N . LYS A 1 85 ? -14.695 10.339 -4.549 1.00 91.81 85 LYS A N 1
ATOM 715 C CA . LYS A 1 85 ? -15.537 10.052 -3.375 1.00 91.81 85 LYS A CA 1
ATOM 716 C C . LYS A 1 85 ? -16.859 10.825 -3.360 1.00 91.81 85 LYS A C 1
ATOM 718 O O . LYS A 1 85 ? -17.853 10.310 -2.859 1.00 91.81 85 LYS A O 1
ATOM 723 N N . GLY A 1 86 ? -16.888 12.023 -3.951 1.00 89.44 86 GLY A N 1
ATOM 724 C CA . GLY A 1 86 ? -18.120 12.803 -4.120 1.00 89.44 86 GLY A CA 1
ATOM 725 C C . GLY A 1 86 ? -19.145 12.153 -5.060 1.00 89.44 86 GLY A C 1
ATOM 726 O O . GLY A 1 86 ? -20.341 12.352 -4.883 1.00 89.44 86 GLY A O 1
ATOM 727 N N . PHE A 1 87 ? -18.691 11.343 -6.020 1.00 89.50 87 PHE A N 1
ATOM 728 C CA . PHE A 1 87 ? -19.542 10.618 -6.973 1.00 89.50 87 PHE A CA 1
ATOM 729 C C . PHE A 1 87 ? -19.835 9.186 -6.517 1.00 89.50 87 PHE A C 1
ATOM 731 O O . PHE A 1 87 ? -20.887 8.631 -6.831 1.00 89.50 87 PHE A O 1
ATOM 738 N N . ARG A 1 88 ? -18.897 8.578 -5.783 1.00 89.00 88 ARG A N 1
ATOM 739 C CA . ARG A 1 88 ? -18.968 7.202 -5.278 1.00 89.00 88 ARG A CA 1
ATOM 740 C C . ARG A 1 88 ? -18.578 7.150 -3.798 1.00 89.00 88 ARG A C 1
ATOM 742 O O . ARG A 1 88 ? -17.410 6.917 -3.473 1.00 89.00 88 ARG A O 1
ATOM 749 N N . PRO A 1 89 ? -19.546 7.367 -2.888 1.00 89.75 89 PRO A N 1
ATOM 750 C CA . PRO A 1 89 ? -19.294 7.379 -1.445 1.00 89.75 89 PRO A CA 1
ATOM 751 C C . PRO A 1 89 ? -18.859 6.020 -0.883 1.00 89.75 89 PRO A C 1
ATOM 753 O O . PRO A 1 89 ? -18.213 5.970 0.161 1.00 89.75 89 PRO A O 1
ATOM 756 N N . ASP A 1 90 ? -19.192 4.935 -1.587 1.00 90.88 90 ASP A N 1
ATOM 757 C CA . ASP A 1 90 ? -18.835 3.551 -1.266 1.00 90.88 90 ASP A CA 1
ATOM 758 C C . ASP A 1 90 ? -17.344 3.239 -1.468 1.00 90.88 90 ASP A C 1
ATOM 760 O O . ASP A 1 90 ? -16.877 2.172 -1.072 1.00 90.88 90 ASP A O 1
ATOM 764 N N . LEU A 1 91 ? -16.571 4.161 -2.054 1.00 90.81 91 LEU A N 1
ATOM 765 C CA . LEU A 1 91 ? -15.133 3.984 -2.212 1.00 90.81 91 LEU A CA 1
ATOM 766 C C . LEU A 1 91 ? -14.412 4.010 -0.860 1.00 90.81 91 LEU A C 1
ATOM 768 O O . LEU A 1 91 ? -14.332 5.030 -0.163 1.00 90.81 91 LEU A O 1
ATOM 772 N N . THR A 1 92 ? -13.804 2.871 -0.547 1.00 91.69 92 THR A N 1
ATOM 773 C CA . THR A 1 92 ? -12.926 2.672 0.603 1.00 91.69 92 THR A CA 1
ATOM 774 C C . THR A 1 92 ? -11.502 2.377 0.151 1.00 91.69 92 THR A C 1
ATOM 776 O O . THR A 1 92 ? -11.272 1.738 -0.877 1.00 91.69 92 THR A O 1
ATOM 779 N N . TRP A 1 93 ? -10.532 2.808 0.946 1.00 94.25 93 TRP A N 1
ATOM 780 C CA . TRP A 1 93 ? -9.115 2.509 0.766 1.00 94.25 93 TRP A CA 1
ATOM 781 C C . TRP A 1 93 ? -8.456 2.393 2.140 1.00 94.25 93 TRP A C 1
ATOM 783 O O . TRP A 1 93 ? -8.968 2.938 3.118 1.00 94.25 93 TRP A O 1
ATOM 793 N N . ILE A 1 94 ? -7.325 1.694 2.201 1.00 93.75 94 ILE A N 1
ATOM 794 C CA . ILE A 1 94 ? -6.539 1.543 3.430 1.00 93.75 94 ILE A CA 1
ATOM 795 C C . ILE A 1 94 ? -5.839 2.875 3.727 1.00 93.75 94 ILE A C 1
ATOM 797 O O . ILE A 1 94 ? -5.422 3.587 2.803 1.00 93.75 94 ILE A O 1
ATOM 801 N N . HIS A 1 95 ? -5.731 3.257 4.998 1.00 93.06 95 HIS A N 1
ATOM 802 C CA . HIS A 1 95 ? -5.063 4.506 5.343 1.00 93.06 95 HIS A CA 1
ATOM 803 C C . HIS A 1 95 ? -3.581 4.455 4.916 1.00 93.06 95 HIS A C 1
ATOM 805 O O . HIS A 1 95 ? -2.943 3.427 5.126 1.00 93.06 95 HIS A O 1
ATOM 811 N N . PRO A 1 96 ? -3.003 5.523 4.321 1.00 93.50 96 PRO A N 1
ATOM 812 C CA . PRO A 1 96 ? -1.627 5.478 3.820 1.00 93.50 96 PRO A CA 1
ATOM 813 C C . PRO A 1 96 ? -0.589 4.993 4.832 1.00 93.50 96 PRO A C 1
ATOM 815 O O . PRO A 1 96 ? 0.219 4.150 4.475 1.00 93.50 96 PRO A O 1
ATOM 818 N N . HIS A 1 97 ? -0.679 5.434 6.088 1.00 90.81 97 HIS A N 1
ATOM 819 C CA . HIS A 1 97 ? 0.232 4.989 7.149 1.00 90.81 97 HIS A CA 1
ATOM 820 C C . HIS A 1 97 ? 0.205 3.477 7.405 1.00 90.81 97 HIS A C 1
ATOM 822 O O . HIS A 1 97 ? 1.254 2.886 7.609 1.00 90.81 97 HIS A O 1
ATOM 828 N N . GLU A 1 98 ? -0.961 2.829 7.329 1.00 90.75 98 GLU A N 1
ATOM 829 C CA . GLU A 1 98 ? -1.047 1.371 7.504 1.00 90.75 98 GLU A CA 1
ATOM 830 C C . GLU A 1 98 ? -0.334 0.637 6.358 1.00 90.75 98 GLU A C 1
ATOM 832 O O . GLU A 1 98 ? 0.332 -0.371 6.572 1.00 90.75 98 GLU A O 1
ATOM 837 N N . VAL A 1 99 ? -0.425 1.176 5.137 1.00 93.81 99 VAL A N 1
ATOM 838 C CA . VAL A 1 99 ? 0.277 0.628 3.967 1.00 93.81 99 VAL A CA 1
ATOM 839 C C . VAL A 1 99 ? 1.777 0.925 4.016 1.00 93.81 99 VAL A C 1
ATOM 841 O O . VAL A 1 99 ? 2.565 0.101 3.566 1.00 93.81 99 VAL A O 1
ATOM 844 N N . GLU A 1 100 ? 2.189 2.072 4.557 1.00 93.75 100 GLU A N 1
ATOM 845 C CA . GLU A 1 100 ? 3.600 2.384 4.819 1.00 93.75 100 GLU A CA 1
ATOM 846 C C . GLU A 1 100 ? 4.217 1.386 5.792 1.00 93.75 100 GLU A C 1
ATOM 848 O O . GLU A 1 100 ? 5.223 0.762 5.456 1.00 93.75 100 GLU A O 1
ATOM 853 N N . ASP A 1 101 ? 3.577 1.182 6.944 1.00 91.31 101 ASP A N 1
ATOM 854 C CA . ASP A 1 101 ? 4.036 0.229 7.952 1.00 91.31 101 ASP A CA 1
ATOM 855 C C . ASP A 1 101 ? 4.115 -1.196 7.388 1.00 91.31 101 ASP A C 1
ATOM 857 O O . ASP A 1 101 ? 5.102 -1.895 7.617 1.00 91.31 101 ASP A O 1
ATOM 861 N N . GLU A 1 102 ? 3.113 -1.620 6.610 1.00 91.69 102 GLU A N 1
ATOM 862 C CA . GLU A 1 102 ? 3.118 -2.925 5.948 1.00 91.69 102 GLU A CA 1
ATOM 863 C C . GLU A 1 102 ? 4.293 -3.045 4.959 1.00 91.69 102 GLU A C 1
ATOM 865 O O . GLU A 1 102 ? 5.103 -3.971 5.065 1.00 91.69 102 GLU A O 1
ATOM 870 N N . LEU A 1 103 ? 4.416 -2.104 4.016 1.00 93.56 103 LEU A N 1
ATOM 871 C CA . LEU A 1 103 ? 5.410 -2.160 2.940 1.00 93.56 103 LEU A CA 1
ATOM 872 C C . LEU A 1 103 ? 6.850 -2.006 3.433 1.00 93.56 103 LEU A C 1
ATOM 874 O O . LEU A 1 103 ? 7.759 -2.545 2.809 1.00 93.56 103 LEU A O 1
ATOM 878 N N . GLU A 1 104 ? 7.086 -1.297 4.535 1.00 92.75 104 GLU A N 1
ATOM 879 C CA . GLU A 1 104 ? 8.417 -1.215 5.146 1.00 92.75 104 GLU A CA 1
ATOM 880 C C . GLU A 1 104 ? 8.931 -2.565 5.657 1.00 92.75 104 GLU A C 1
ATOM 882 O O . GLU A 1 104 ? 10.135 -2.723 5.859 1.00 92.75 104 GLU A O 1
ATOM 887 N N . THR A 1 105 ? 8.033 -3.527 5.886 1.00 92.00 105 THR A N 1
ATOM 888 C CA . THR A 1 105 ? 8.393 -4.873 6.352 1.00 92.00 105 THR A CA 1
ATOM 889 C C . THR A 1 105 ? 8.541 -5.899 5.242 1.00 92.00 105 THR A C 1
ATOM 891 O O . THR A 1 105 ? 8.848 -7.054 5.537 1.00 92.00 105 THR A O 1
ATOM 894 N N . TYR A 1 106 ? 8.318 -5.502 3.991 1.00 92.69 106 TYR A N 1
ATOM 895 C CA . TYR A 1 106 ? 8.321 -6.419 2.862 1.00 92.69 106 TYR A CA 1
ATOM 896 C C . TYR A 1 106 ? 9.727 -6.877 2.479 1.00 92.69 106 TYR A C 1
ATOM 898 O O . TYR A 1 106 ? 10.692 -6.117 2.453 1.00 92.69 106 TYR A O 1
ATOM 906 N N . HIS A 1 107 ? 9.826 -8.127 2.056 1.00 91.62 107 HIS A N 1
ATOM 907 C CA . HIS A 1 107 ? 10.949 -8.596 1.264 1.00 91.62 107 HIS A CA 1
ATOM 908 C C . HIS A 1 107 ? 10.817 -8.158 -0.204 1.00 91.62 107 HIS A C 1
ATOM 910 O O . HIS A 1 107 ? 9.747 -7.779 -0.693 1.00 91.62 107 HIS A O 1
ATOM 916 N N . LEU A 1 108 ? 11.936 -8.180 -0.939 1.00 91.50 108 LEU A N 1
ATOM 917 C CA . LEU A 1 108 ? 12.007 -7.669 -2.316 1.00 91.50 108 LEU A CA 1
ATOM 918 C C . LEU A 1 108 ? 11.003 -8.309 -3.290 1.00 91.50 108 LEU A C 1
ATOM 920 O O . LEU A 1 108 ? 10.635 -7.664 -4.278 1.00 91.50 108 LEU A O 1
ATOM 924 N N . ASP A 1 109 ? 10.607 -9.557 -3.060 1.00 91.69 109 ASP A N 1
ATOM 925 C CA . ASP A 1 109 ? 9.664 -10.338 -3.864 1.00 91.69 109 ASP A CA 1
ATOM 926 C C . ASP A 1 109 ? 8.193 -10.005 -3.559 1.00 91.69 109 ASP A C 1
ATOM 928 O O . ASP A 1 109 ? 7.335 -10.078 -4.445 1.00 91.69 109 ASP A O 1
ATOM 932 N N . GLU A 1 110 ? 7.896 -9.549 -2.343 1.00 93.75 110 GLU A N 1
ATOM 933 C CA . GLU A 1 110 ? 6.534 -9.225 -1.908 1.00 93.75 110 GLU A CA 1
ATOM 934 C C . GLU A 1 110 ? 5.989 -7.953 -2.583 1.00 93.75 110 GLU A C 1
ATOM 936 O O . GLU A 1 110 ? 4.786 -7.849 -2.867 1.00 93.75 110 GLU A O 1
ATOM 941 N N . PHE A 1 111 ? 6.872 -7.012 -2.941 1.00 94.38 111 PHE A N 1
ATOM 942 C CA . PHE A 1 111 ? 6.508 -5.770 -3.638 1.00 94.38 111 PHE A CA 1
ATOM 943 C C . PHE A 1 111 ? 5.787 -6.016 -4.971 1.00 94.38 111 PHE A C 1
ATOM 945 O O . PHE A 1 111 ? 4.821 -5.319 -5.300 1.00 94.38 111 PHE A O 1
ATOM 952 N N . ASP A 1 112 ? 6.196 -7.033 -5.735 1.00 91.88 112 ASP A N 1
ATOM 953 C CA . ASP A 1 112 ? 5.543 -7.371 -7.006 1.00 91.88 112 ASP A CA 1
ATOM 954 C C . ASP A 1 112 ? 4.105 -7.862 -6.782 1.00 91.88 112 ASP A C 1
ATOM 956 O O . ASP A 1 112 ? 3.188 -7.547 -7.559 1.00 91.88 112 ASP A O 1
ATOM 960 N N . GLY A 1 113 ? 3.892 -8.590 -5.682 1.00 94.88 113 GLY A N 1
ATOM 961 C CA . GLY 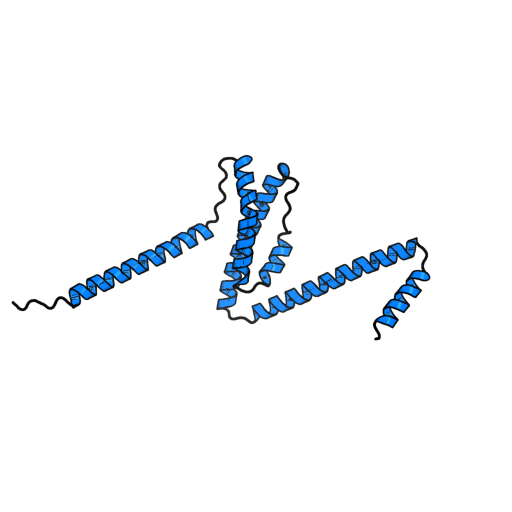A 1 113 ? 2.581 -9.019 -5.213 1.00 94.88 113 GLY A CA 1
ATOM 962 C C . GLY A 1 113 ? 1.679 -7.831 -4.886 1.00 94.88 113 GLY A C 1
ATOM 963 O O . GLY A 1 113 ? 0.556 -7.755 -5.399 1.00 94.88 113 GLY A O 1
ATOM 964 N N . PHE A 1 114 ? 2.182 -6.869 -4.109 1.00 95.69 114 PHE A N 1
ATOM 965 C CA . PHE A 1 114 ? 1.466 -5.628 -3.802 1.00 95.69 114 PHE A CA 1
ATOM 966 C C . PHE A 1 114 ? 1.096 -4.855 -5.068 1.00 95.69 114 PHE A C 1
ATOM 968 O O . PHE A 1 114 ? -0.081 -4.576 -5.303 1.00 95.69 114 PHE A O 1
ATOM 975 N N . MET A 1 115 ? 2.060 -4.604 -5.956 1.00 93.38 115 MET A N 1
ATOM 976 C CA . MET A 1 115 ? 1.827 -3.879 -7.209 1.00 93.38 115 MET A CA 1
ATOM 977 C C . MET A 1 115 ? 0.802 -4.575 -8.110 1.00 93.38 115 MET A C 1
ATOM 979 O O . MET A 1 115 ? 0.072 -3.927 -8.866 1.00 93.38 115 MET A O 1
ATOM 983 N N . LYS A 1 116 ? 0.725 -5.909 -8.075 1.00 93.69 116 LYS A N 1
ATOM 984 C CA . LYS A 1 116 ? -0.302 -6.672 -8.796 1.00 93.69 116 LYS A CA 1
ATOM 985 C C . LYS A 1 116 ? -1.692 -6.475 -8.187 1.00 93.69 116 LYS A C 1
ATOM 987 O O . LYS A 1 116 ? -2.654 -6.354 -8.947 1.00 93.69 116 LYS A O 1
ATOM 992 N N . ARG A 1 117 ? -1.813 -6.440 -6.855 1.00 94.88 117 ARG A N 1
ATOM 993 C CA . ARG A 1 117 ? -3.082 -6.148 -6.163 1.00 94.88 117 ARG A CA 1
ATOM 994 C C . ARG A 1 117 ? -3.521 -4.705 -6.411 1.00 94.88 117 ARG A C 1
ATOM 996 O O . ARG A 1 117 ? -4.657 -4.496 -6.830 1.00 94.88 117 ARG A O 1
ATOM 1003 N N . LEU A 1 118 ? -2.606 -3.746 -6.283 1.00 94.75 118 LEU A N 1
ATOM 1004 C CA . LEU A 1 118 ? -2.877 -2.329 -6.519 1.00 94.75 118 LEU A CA 1
ATOM 1005 C C . LEU A 1 118 ? -3.379 -2.077 -7.945 1.00 94.75 118 LEU A C 1
ATOM 1007 O O . LEU A 1 118 ? -4.434 -1.482 -8.126 1.00 94.75 118 LEU A O 1
ATOM 1011 N N . ARG A 1 119 ? -2.724 -2.648 -8.964 1.00 91.88 119 ARG A N 1
ATOM 1012 C CA . ARG A 1 119 ? -3.194 -2.554 -10.360 1.00 91.88 119 ARG A CA 1
ATOM 1013 C C . ARG A 1 119 ? -4.603 -3.105 -10.573 1.00 91.88 119 ARG A C 1
ATOM 1015 O O . ARG A 1 119 ? -5.310 -2.632 -11.457 1.00 91.88 119 ARG A O 1
ATOM 1022 N N . LYS A 1 120 ? -5.024 -4.122 -9.813 1.00 93.38 120 LYS A N 1
ATOM 1023 C CA . LYS A 1 120 ? -6.408 -4.618 -9.878 1.00 93.38 120 LYS A CA 1
ATOM 1024 C C . LYS A 1 120 ? -7.383 -3.609 -9.271 1.00 93.38 120 LYS A C 1
ATOM 1026 O O . LYS A 1 120 ? -8.439 -3.408 -9.860 1.00 93.38 120 LYS A O 1
ATOM 1031 N N . ALA A 1 121 ? -7.015 -2.971 -8.162 1.00 92.88 121 ALA A N 1
ATOM 1032 C CA . ALA A 1 121 ? -7.810 -1.921 -7.526 1.00 92.88 121 ALA A CA 1
ATOM 1033 C C . ALA A 1 121 ? -7.870 -0.628 -8.367 1.00 92.88 121 ALA A C 1
ATOM 1035 O O . ALA A 1 121 ? -8.901 0.031 -8.409 1.00 92.88 121 ALA A O 1
ATOM 1036 N N . GLU A 1 122 ? -6.815 -0.296 -9.114 1.00 92.88 122 GLU A N 1
ATOM 1037 C CA . GLU A 1 122 ? -6.774 0.874 -10.005 1.00 92.88 122 GLU A CA 1
ATOM 1038 C C . GLU A 1 122 ? -7.702 0.755 -11.224 1.00 92.88 122 GLU A C 1
ATOM 1040 O O . GLU A 1 122 ? -8.139 1.770 -11.766 1.00 92.88 122 GLU A O 1
ATOM 1045 N N . ARG A 1 123 ? -8.005 -0.462 -11.694 1.00 89.81 123 ARG A N 1
ATOM 1046 C CA . ARG A 1 123 ? -8.863 -0.680 -12.876 1.00 89.81 123 ARG A CA 1
ATOM 1047 C C . ARG A 1 123 ? -10.259 -0.060 -12.740 1.00 89.81 123 ARG A C 1
ATOM 1049 O O . ARG A 1 123 ? -10.617 0.720 -13.622 1.00 89.81 123 ARG A O 1
ATOM 1056 N N . PRO A 1 124 ? -11.050 -0.361 -11.689 1.00 90.88 124 PRO A N 1
ATOM 1057 C CA . PRO A 1 124 ? -12.360 0.261 -11.520 1.00 90.88 124 PRO A CA 1
ATOM 1058 C C . PRO A 1 124 ? -12.256 1.780 -11.352 1.00 90.88 124 PRO A C 1
ATOM 1060 O O . PRO A 1 124 ? -13.059 2.494 -11.939 1.00 90.88 124 PRO A O 1
ATOM 1063 N N . ILE A 1 125 ? -11.234 2.283 -10.651 1.00 93.06 125 ILE A N 1
ATOM 1064 C CA . ILE A 1 125 ? -10.990 3.727 -10.500 1.00 93.06 125 ILE A CA 1
ATOM 1065 C C . ILE A 1 125 ? -10.771 4.394 -11.857 1.00 93.06 125 ILE A C 1
ATOM 1067 O O . ILE A 1 125 ? -11.427 5.377 -12.171 1.00 93.06 125 ILE A O 1
ATOM 1071 N N . THR A 1 126 ? -9.928 3.804 -12.702 1.00 90.25 126 THR A N 1
ATOM 1072 C CA . THR A 1 126 ? -9.661 4.309 -14.059 1.00 90.25 126 THR A CA 1
ATOM 1073 C C . THR A 1 126 ? -10.933 4.336 -14.907 1.00 90.25 126 THR A C 1
ATOM 1075 O O . THR A 1 126 ? -11.176 5.289 -15.642 1.00 90.25 126 THR A O 1
ATOM 1078 N N . SER A 1 127 ? -11.778 3.307 -14.786 1.00 89.12 127 SER A N 1
ATOM 1079 C CA . SER A 1 127 ? -13.068 3.279 -15.479 1.00 89.12 127 SER A CA 1
ATOM 1080 C C . SER A 1 127 ? -14.023 4.363 -14.977 1.00 89.12 127 SER A C 1
ATOM 1082 O O . SER A 1 127 ? -14.760 4.921 -15.783 1.00 89.12 127 SER A O 1
ATOM 1084 N N . LEU A 1 128 ? -14.040 4.645 -13.673 1.00 90.88 128 LEU A N 1
ATOM 1085 C CA . LEU A 1 128 ? -14.878 5.697 -13.092 1.00 90.88 128 LEU A CA 1
ATOM 1086 C C . LEU A 1 128 ? -14.377 7.087 -13.491 1.00 90.88 128 LEU A C 1
ATOM 1088 O O . LEU A 1 128 ? -15.176 7.936 -13.871 1.00 90.88 128 LEU A O 1
ATOM 1092 N N . GLU A 1 129 ? -13.064 7.315 -13.476 1.00 91.06 129 GLU A N 1
ATOM 1093 C CA . GLU A 1 129 ? -12.475 8.566 -13.959 1.00 91.06 129 GLU A CA 1
ATOM 1094 C C . GLU A 1 129 ? -12.829 8.822 -15.420 1.00 91.06 129 GLU A C 1
ATOM 1096 O O . GLU A 1 129 ? -13.233 9.926 -15.751 1.00 91.06 129 GLU A O 1
ATOM 1101 N N . ALA A 1 130 ? -12.776 7.804 -16.282 1.00 88.75 130 ALA A N 1
ATOM 1102 C CA . ALA A 1 130 ? -13.178 7.957 -17.678 1.00 88.75 130 ALA A CA 1
ATOM 1103 C C . ALA A 1 130 ? -14.664 8.336 -17.845 1.00 88.75 130 ALA A C 1
ATOM 1105 O O . ALA A 1 130 ? -15.020 8.975 -18.833 1.00 88.75 130 ALA A O 1
ATOM 1106 N N . GLN A 1 131 ? -15.524 7.953 -16.894 1.00 89.25 131 GLN A N 1
ATOM 1107 C CA . GLN A 1 131 ? -16.953 8.281 -16.905 1.00 89.25 131 GLN A CA 1
ATOM 1108 C C . GLN A 1 131 ? -17.229 9.703 -16.402 1.00 89.25 131 GLN A C 1
ATOM 1110 O O . GLN A 1 131 ? -17.997 10.427 -17.029 1.00 89.25 131 GLN A O 1
ATOM 1115 N N . TYR A 1 132 ? -16.624 10.102 -15.279 1.00 87.81 132 TYR A N 1
ATOM 1116 C CA . TYR A 1 132 ? -16.903 11.394 -14.634 1.00 87.81 132 TYR A CA 1
ATOM 1117 C C . TYR A 1 132 ? -15.977 12.527 -15.094 1.00 87.81 132 TYR A C 1
ATOM 1119 O O . TYR A 1 132 ? -16.355 13.695 -15.037 1.00 87.81 132 TYR A O 1
ATOM 1127 N N . PHE A 1 133 ? -14.779 12.192 -15.570 1.00 87.44 133 PHE A N 1
ATOM 1128 C CA . PHE A 1 133 ? -13.732 13.125 -15.984 1.00 87.44 133 PHE A CA 1
ATOM 1129 C C . PHE A 1 133 ? -13.146 12.713 -17.348 1.00 87.44 133 PHE A C 1
ATOM 1131 O O . PHE A 1 133 ? -11.982 12.301 -17.440 1.00 87.44 133 PHE A O 1
ATOM 1138 N N . PRO A 1 134 ? -13.936 12.799 -18.434 1.00 81.81 134 PRO A N 1
ATOM 1139 C CA . PRO A 1 134 ? -13.470 12.405 -19.757 1.00 81.81 134 PRO A CA 1
ATOM 1140 C C . PRO A 1 134 ? -12.210 13.192 -20.151 1.00 81.81 134 PRO A C 1
ATOM 1142 O O . PRO A 1 134 ? -12.164 14.416 -20.049 1.00 81.81 134 PRO A O 1
ATOM 1145 N N . GLY A 1 135 ? -11.177 12.473 -20.595 1.00 76.00 135 GLY A N 1
ATOM 1146 C CA . GLY A 1 135 ? -9.882 13.044 -20.986 1.00 76.00 135 GLY A CA 1
ATOM 1147 C C . GLY A 1 135 ? -8.808 13.044 -19.891 1.00 76.00 135 GLY A C 1
ATOM 1148 O O . GLY A 1 135 ? -7.644 13.291 -20.202 1.00 76.00 135 GLY A O 1
ATOM 1149 N N . VAL A 1 136 ? -9.143 12.708 -18.640 1.00 78.50 136 VAL A N 1
ATOM 1150 C CA . VAL A 1 136 ? -8.132 12.479 -17.597 1.00 78.50 136 VAL A CA 1
ATOM 1151 C C . VAL A 1 136 ? -7.467 11.122 -17.825 1.00 78.50 136 VAL A C 1
ATOM 1153 O O . VAL A 1 136 ? -8.107 10.075 -17.746 1.00 78.50 136 VAL A O 1
ATOM 1156 N N . ILE A 1 137 ? -6.163 11.138 -18.100 1.00 77.19 137 ILE A N 1
ATOM 1157 C CA . ILE A 1 137 ? -5.341 9.934 -18.248 1.00 77.19 137 ILE A CA 1
ATOM 1158 C C . ILE A 1 137 ? -4.318 9.925 -17.119 1.00 77.19 137 ILE A C 1
ATOM 1160 O O . ILE A 1 137 ? -3.477 10.816 -17.022 1.00 77.19 137 ILE A O 1
ATOM 1164 N N . THR A 1 138 ? -4.373 8.897 -16.273 1.00 78.88 138 THR A N 1
ATOM 1165 C CA . THR A 1 138 ? -3.340 8.682 -15.256 1.00 78.88 138 THR A CA 1
ATOM 1166 C C . THR A 1 138 ? -2.191 7.887 -15.862 1.00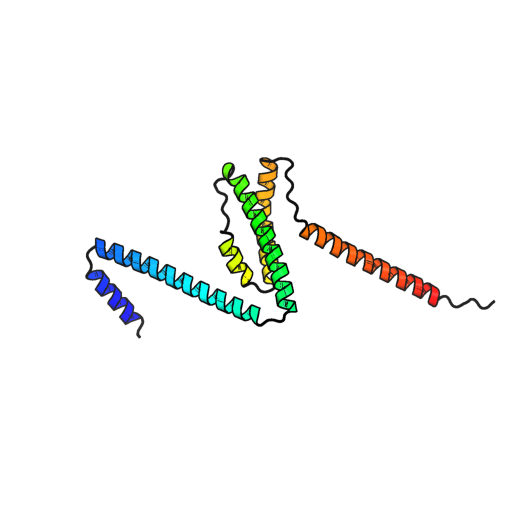 78.88 138 THR A C 1
ATOM 1168 O O . THR A 1 138 ? -2.375 6.752 -16.304 1.00 78.88 138 THR A O 1
ATOM 1171 N N . CYS A 1 139 ? -0.999 8.479 -15.844 1.00 76.81 139 CYS A N 1
ATOM 1172 C CA . CYS A 1 139 ? 0.240 7.861 -16.297 1.00 76.81 139 CYS A CA 1
ATOM 1173 C C . CYS A 1 139 ? 1.255 7.837 -15.155 1.00 76.81 139 CYS A C 1
ATOM 1175 O O . CYS A 1 139 ? 1.397 8.819 -14.430 1.00 76.81 139 CYS A O 1
ATOM 1177 N N . TYR A 1 140 ? 1.995 6.734 -15.044 1.00 80.06 140 TYR A N 1
ATOM 1178 C CA . TYR A 1 140 ? 3.099 6.581 -14.097 1.00 80.06 140 TYR A CA 1
ATOM 1179 C C . TYR A 1 140 ? 4.423 6.637 -14.874 1.00 80.06 140 TYR A C 1
ATOM 1181 O O . TYR A 1 140 ? 4.705 5.706 -15.639 1.00 80.06 140 TYR A O 1
ATOM 1189 N N . PRO A 1 141 ? 5.220 7.717 -14.750 1.00 76.75 141 PRO A N 1
ATOM 1190 C CA . PRO A 1 141 ? 6.476 7.880 -15.488 1.00 76.75 141 PRO A CA 1
ATOM 1191 C C . PRO A 1 141 ? 7.450 6.711 -15.310 1.00 76.75 141 PRO A C 1
ATOM 1193 O O . PRO A 1 141 ? 8.181 6.358 -16.236 1.00 76.75 141 PRO A O 1
ATOM 1196 N N . GLU A 1 142 ? 7.434 6.070 -14.145 1.00 75.44 142 GLU A N 1
ATOM 1197 C CA . GLU A 1 142 ? 8.277 4.924 -13.819 1.00 75.44 142 GLU A CA 1
ATOM 1198 C C . GLU A 1 142 ? 7.937 3.709 -14.692 1.00 75.44 142 GLU A C 1
ATOM 1200 O O . GLU A 1 1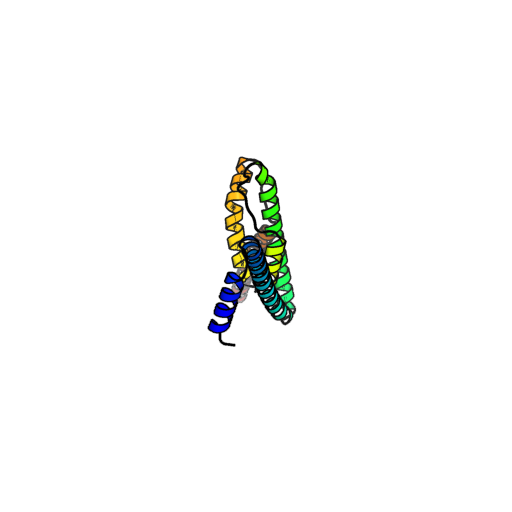42 ? 8.839 3.031 -15.180 1.00 75.44 142 GLU A O 1
ATOM 1205 N N . ASP A 1 143 ? 6.650 3.457 -14.950 1.00 77.06 143 ASP A N 1
ATOM 1206 C CA . ASP A 1 143 ? 6.207 2.348 -15.804 1.00 77.06 143 ASP A CA 1
ATOM 1207 C C . ASP A 1 143 ? 6.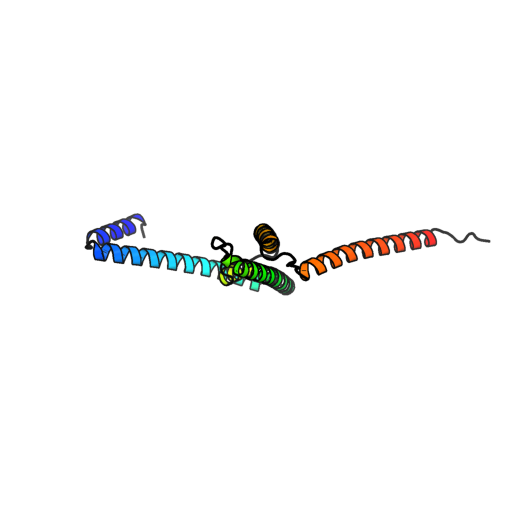620 2.581 -17.265 1.00 77.06 143 ASP A C 1
ATOM 1209 O O . ASP A 1 143 ? 7.045 1.655 -17.963 1.00 77.06 143 ASP A O 1
ATOM 1213 N N . ILE A 1 144 ? 6.526 3.835 -17.716 1.00 76.50 144 ILE A N 1
ATOM 1214 C CA . ILE A 1 144 ? 6.954 4.255 -19.052 1.00 76.50 144 ILE A CA 1
ATOM 1215 C C . ILE A 1 144 ? 8.466 4.054 -19.190 1.00 76.50 144 ILE A C 1
ATOM 1217 O O . ILE A 1 144 ? 8.931 3.425 -20.142 1.00 76.50 144 ILE A O 1
ATOM 1221 N N . THR A 1 145 ? 9.231 4.532 -18.211 1.00 79.94 145 THR A N 1
ATOM 1222 C CA . THR A 1 145 ? 10.694 4.430 -18.198 1.00 79.94 145 THR A CA 1
ATOM 1223 C C . THR A 1 145 ? 11.142 2.969 -18.197 1.00 79.94 145 THR A C 1
ATOM 1225 O O . THR A 1 145 ? 11.947 2.576 -19.039 1.00 79.94 145 THR A O 1
ATOM 1228 N N . GLU A 1 146 ? 10.557 2.119 -17.348 1.00 80.50 146 GLU A N 1
ATOM 1229 C CA . GLU A 1 146 ? 10.859 0.682 -17.325 1.00 80.50 146 GLU A CA 1
ATOM 1230 C C . GLU A 1 146 ? 10.534 -0.018 -18.644 1.00 80.50 146 GLU A C 1
ATOM 1232 O O . GLU A 1 146 ? 11.279 -0.903 -19.082 1.00 80.50 146 GLU A O 1
ATOM 1237 N N . PHE A 1 147 ? 9.425 0.353 -19.287 1.00 80.00 147 PHE A N 1
ATOM 1238 C CA . PHE A 1 147 ? 9.073 -0.169 -20.601 1.00 80.00 147 PHE A CA 1
ATOM 1239 C C . PHE A 1 147 ? 10.136 0.197 -21.642 1.00 80.00 147 PHE A C 1
ATOM 1241 O O . PHE A 1 147 ? 10.634 -0.689 -22.350 1.00 80.00 147 PHE A O 1
ATOM 1248 N N . PHE A 1 148 ? 10.526 1.474 -21.706 1.00 82.94 148 PHE A N 1
ATOM 1249 C CA . PHE A 1 148 ? 11.557 1.944 -22.628 1.00 82.94 148 PHE A CA 1
ATOM 1250 C C . PHE A 1 148 ? 12.914 1.304 -22.345 1.00 82.94 148 PHE A C 1
ATOM 1252 O O . PHE A 1 148 ? 13.535 0.797 -23.276 1.00 82.94 148 PHE A O 1
ATOM 1259 N N . GLU A 1 149 ? 13.351 1.226 -21.089 1.00 85.50 149 GLU A N 1
ATOM 1260 C CA . GLU A 1 149 ? 14.609 0.575 -20.718 1.00 85.50 149 GLU A CA 1
ATOM 1261 C C . GLU A 1 149 ? 14.637 -0.902 -21.124 1.00 85.50 149 GLU A C 1
ATOM 1263 O O . GLU A 1 149 ? 15.609 -1.371 -21.725 1.00 85.50 149 GLU A O 1
ATOM 1268 N N . LYS A 1 150 ? 13.563 -1.653 -20.842 1.00 84.12 150 LYS A N 1
ATOM 1269 C CA . LYS A 1 150 ? 13.450 -3.066 -21.243 1.00 84.12 150 LYS A CA 1
ATOM 1270 C C . LYS A 1 150 ? 13.490 -3.213 -22.760 1.00 84.12 150 LYS A C 1
ATOM 1272 O O . LYS A 1 150 ? 14.186 -4.092 -23.282 1.00 84.12 150 LYS A O 1
ATOM 1277 N N . ARG A 1 151 ? 12.766 -2.355 -23.485 1.00 86.06 151 ARG A N 1
ATOM 1278 C CA . ARG A 1 151 ? 12.735 -2.383 -24.950 1.00 86.06 151 ARG A CA 1
ATOM 1279 C C . ARG A 1 151 ? 14.092 -2.012 -25.543 1.00 86.06 151 ARG A C 1
ATOM 1281 O O . ARG A 1 151 ? 14.544 -2.702 -26.457 1.00 86.06 151 ARG A O 1
ATOM 1288 N N . TRP A 1 152 ? 14.751 -0.998 -24.991 1.00 86.00 152 TRP A N 1
ATOM 1289 C CA . TRP A 1 152 ? 16.073 -0.533 -25.395 1.00 86.00 152 TRP A CA 1
ATOM 1290 C C . TRP A 1 152 ? 17.142 -1.602 -25.179 1.00 86.00 152 TRP A C 1
ATOM 1292 O O . TRP A 1 152 ? 17.882 -1.921 -26.108 1.00 86.00 152 TRP A O 1
ATOM 1302 N N . LYS A 1 153 ? 17.167 -2.252 -24.008 1.00 87.44 153 LYS A N 1
ATOM 1303 C CA . LYS A 1 153 ? 18.074 -3.380 -23.726 1.00 87.44 153 LYS A CA 1
ATOM 1304 C C . LYS A 1 153 ? 17.920 -4.506 -24.752 1.00 87.44 153 LYS A C 1
ATOM 1306 O O . LYS A 1 153 ? 18.920 -5.038 -25.235 1.00 87.44 153 LYS A O 1
ATOM 1311 N N . ARG A 1 154 ? 16.681 -4.844 -25.132 1.00 87.56 154 ARG A N 1
ATOM 1312 C CA . ARG A 1 154 ? 16.410 -5.848 -26.176 1.00 87.56 154 ARG A CA 1
ATOM 1313 C C . ARG A 1 154 ? 16.965 -5.418 -27.534 1.00 87.56 154 ARG A C 1
ATOM 1315 O O . ARG A 1 154 ? 17.631 -6.216 -28.182 1.00 87.56 154 ARG A O 1
ATOM 1322 N N . ILE A 1 155 ? 16.710 -4.173 -27.939 1.00 87.31 155 ILE A N 1
ATOM 1323 C CA . ILE A 1 155 ? 17.213 -3.614 -29.202 1.00 87.31 155 ILE A CA 1
ATOM 1324 C C . ILE A 1 155 ? 18.742 -3.658 -29.223 1.00 87.31 155 ILE A C 1
ATOM 1326 O O . ILE A 1 155 ? 19.323 -4.233 -30.139 1.00 87.31 155 ILE A O 1
ATOM 1330 N N . LYS A 1 156 ? 19.395 -3.143 -28.177 1.00 89.94 156 LYS A N 1
ATOM 1331 C CA . LYS A 1 156 ? 20.856 -3.136 -28.052 1.00 89.94 156 LYS A CA 1
ATOM 1332 C C . LYS A 1 156 ? 21.448 -4.544 -28.164 1.00 89.94 156 LYS A C 1
ATOM 1334 O O . LYS A 1 156 ? 22.425 -4.734 -28.879 1.00 89.94 156 LYS A O 1
ATOM 1339 N N . LYS A 1 157 ? 20.833 -5.547 -27.522 1.00 88.88 157 LYS A N 1
ATOM 1340 C CA . LYS A 1 157 ? 21.272 -6.950 -27.620 1.00 88.88 157 LYS A CA 1
ATOM 1341 C C . LYS A 1 157 ? 21.193 -7.484 -29.055 1.00 88.88 157 LYS A C 1
ATOM 1343 O O . LYS A 1 157 ? 22.120 -8.156 -29.500 1.00 88.88 157 LYS A O 1
ATOM 1348 N N . SER A 1 158 ? 20.119 -7.172 -29.781 1.00 86.25 158 SER A N 1
ATOM 1349 C CA . SER A 1 158 ? 19.982 -7.535 -31.197 1.00 86.25 158 SER A CA 1
ATOM 1350 C C . SER A 1 158 ? 21.056 -6.879 -32.067 1.00 86.25 158 SER A C 1
ATOM 1352 O O . SER A 1 158 ? 21.648 -7.563 -32.896 1.00 86.25 158 SER A O 1
ATOM 1354 N N . PHE A 1 159 ? 21.354 -5.595 -31.845 1.00 86.94 159 PHE A N 1
ATOM 1355 C CA . PHE A 1 159 ? 22.409 -4.884 -32.574 1.00 86.94 159 PHE A CA 1
ATOM 1356 C C . PHE A 1 159 ? 23.795 -5.486 -32.330 1.00 86.94 159 PHE A C 1
ATOM 1358 O O . PHE A 1 159 ? 24.477 -5.816 -33.292 1.00 86.94 159 PHE A O 1
ATOM 1365 N N . VAL A 1 160 ? 24.171 -5.722 -31.069 1.00 88.75 160 VAL A N 1
ATOM 1366 C CA . VAL A 1 160 ? 25.458 -6.357 -30.723 1.00 88.75 160 VAL A CA 1
ATOM 1367 C C . VAL A 1 160 ? 25.574 -7.751 -31.348 1.00 88.75 160 VAL A C 1
ATOM 1369 O O . VAL A 1 160 ? 26.629 -8.135 -31.843 1.00 88.75 160 VAL A O 1
ATOM 1372 N N . SER A 1 161 ? 24.482 -8.523 -31.370 1.00 85.38 161 SER A N 1
ATOM 1373 C CA . SER A 1 161 ? 24.474 -9.830 -32.034 1.00 85.38 161 SER A CA 1
ATOM 1374 C C . SER A 1 161 ? 24.670 -9.718 -33.548 1.00 85.38 161 SER A C 1
ATOM 1376 O O . SER A 1 161 ? 25.379 -10.541 -34.123 1.00 85.38 161 SER A O 1
ATOM 1378 N N . ALA A 1 162 ? 24.040 -8.735 -34.197 1.00 82.94 162 ALA A N 1
ATOM 1379 C CA . ALA A 1 162 ? 24.187 -8.503 -35.630 1.00 82.94 162 ALA A CA 1
ATOM 1380 C C . ALA A 1 162 ? 25.611 -8.051 -35.979 1.00 82.94 162 ALA A C 1
ATOM 1382 O O . ALA A 1 162 ? 26.211 -8.601 -36.898 1.00 82.94 162 ALA A O 1
ATOM 1383 N N . GLU A 1 163 ? 26.174 -7.125 -35.203 1.00 88.06 163 GLU A N 1
ATOM 1384 C CA . GLU A 1 163 ? 27.556 -6.663 -35.336 1.00 88.06 163 GLU A CA 1
ATOM 1385 C C . GLU A 1 163 ? 28.547 -7.827 -35.218 1.00 88.06 163 GLU A C 1
ATOM 1387 O O . GLU A 1 163 ? 29.375 -8.027 -36.103 1.00 88.06 163 GLU A O 1
ATOM 1392 N N . ASN A 1 164 ? 28.405 -8.666 -34.187 1.00 86.94 164 ASN A N 1
ATOM 1393 C CA . ASN A 1 164 ? 29.245 -9.851 -34.013 1.00 86.94 164 ASN A CA 1
ATOM 1394 C C . ASN A 1 164 ? 29.129 -10.825 -35.192 1.00 86.94 164 ASN A C 1
ATOM 1396 O O . ASN A 1 164 ? 30.139 -11.366 -35.639 1.00 86.94 164 ASN A O 1
ATOM 1400 N N . ASN A 1 165 ? 27.921 -11.040 -35.718 1.00 81.25 165 ASN A N 1
ATOM 1401 C CA . ASN A 1 165 ? 27.712 -11.908 -36.875 1.00 81.25 165 ASN A CA 1
ATOM 1402 C C . ASN A 1 165 ? 28.368 -11.341 -38.138 1.00 81.25 165 ASN A C 1
ATOM 1404 O O . ASN A 1 165 ? 29.077 -12.072 -38.823 1.00 81.25 165 ASN A O 1
ATOM 1408 N N . ILE A 1 166 ? 28.195 -10.046 -38.414 1.00 82.81 166 ILE A N 1
ATOM 1409 C CA . ILE A 1 166 ? 28.811 -9.363 -39.558 1.00 82.81 166 ILE A CA 1
ATOM 1410 C C . ILE A 1 166 ? 30.340 -9.423 -39.450 1.00 82.81 166 ILE A C 1
ATOM 1412 O O . ILE A 1 166 ? 31.009 -9.871 -40.380 1.00 82.81 166 ILE A O 1
ATOM 1416 N N . CYS A 1 167 ? 30.896 -9.063 -38.292 1.00 79.69 167 CYS A N 1
ATOM 1417 C CA . CYS A 1 167 ? 32.330 -9.144 -38.023 1.00 79.69 167 CYS A CA 1
ATOM 1418 C C . CYS A 1 167 ? 32.868 -10.572 -38.190 1.00 79.69 167 CYS A C 1
ATOM 1420 O O . CYS A 1 167 ? 33.940 -10.761 -38.760 1.00 79.69 167 CYS A O 1
ATOM 1422 N N . ASN A 1 168 ? 32.132 -11.589 -37.737 1.00 80.81 168 ASN A N 1
ATOM 1423 C CA . ASN A 1 168 ? 32.516 -12.987 -37.924 1.00 80.81 168 ASN A CA 1
ATOM 1424 C C . ASN A 1 168 ? 32.443 -13.428 -39.393 1.00 80.81 168 ASN A C 1
ATOM 1426 O O . ASN A 1 168 ? 33.312 -14.182 -39.826 1.00 80.81 168 ASN A O 1
ATOM 1430 N N . CYS A 1 169 ? 31.467 -12.953 -40.171 1.00 75.62 169 CYS A N 1
ATOM 1431 C CA . CYS A 1 169 ? 31.408 -13.191 -41.616 1.00 75.62 169 CYS A CA 1
ATOM 1432 C C . CYS A 1 169 ? 32.633 -12.598 -42.325 1.00 75.62 169 CYS A C 1
ATOM 1434 O O . CYS A 1 169 ? 33.287 -13.299 -43.096 1.00 75.62 169 CYS A O 1
ATOM 1436 N N . PHE A 1 170 ? 33.004 -11.354 -42.010 1.00 71.81 170 PHE A N 1
ATOM 1437 C CA . PHE A 1 170 ? 34.194 -10.721 -42.585 1.00 71.81 170 PHE A CA 1
ATOM 1438 C C . PHE A 1 170 ? 35.499 -11.394 -42.138 1.00 71.81 170 PHE A C 1
ATOM 1440 O O . PHE A 1 170 ? 36.385 -11.587 -42.958 1.00 71.81 170 PHE A O 1
ATOM 1447 N N . LYS A 1 171 ? 35.608 -11.841 -40.879 1.00 75.62 171 LYS A N 1
ATOM 1448 C CA . LYS A 1 171 ? 36.783 -12.590 -40.385 1.00 75.62 171 LYS A CA 1
ATOM 1449 C C . LYS A 1 171 ? 36.924 -13.988 -40.997 1.00 75.62 171 LYS A C 1
ATOM 1451 O O . LYS A 1 171 ? 38.038 -14.487 -41.107 1.00 75.62 171 LYS A O 1
ATOM 1456 N N . ARG A 1 172 ? 35.811 -14.640 -41.356 1.00 65.88 172 ARG A N 1
ATOM 1457 C CA . ARG A 1 172 ? 35.793 -15.953 -42.033 1.00 65.88 172 ARG A CA 1
ATOM 1458 C C . ARG A 1 172 ? 35.980 -15.855 -43.544 1.00 65.88 172 ARG A C 1
ATOM 1460 O O . ARG A 1 172 ? 36.216 -16.872 -44.186 1.00 65.88 172 ARG A O 1
ATOM 1467 N N . SER A 1 173 ? 35.874 -14.652 -44.097 1.00 61.56 173 SER A N 1
ATOM 1468 C CA . SER A 1 173 ? 36.216 -14.372 -45.485 1.00 61.56 173 SER A CA 1
ATOM 1469 C C . SER A 1 173 ? 37.739 -14.260 -45.561 1.00 61.56 173 SER A C 1
ATOM 1471 O O . SER A 1 173 ? 38.298 -13.188 -45.345 1.00 61.56 173 SER A O 1
ATOM 1473 N N . THR A 1 174 ? 38.435 -15.379 -45.768 1.00 60.06 174 THR A N 1
ATOM 1474 C CA . THR A 1 174 ? 39.876 -15.369 -46.057 1.00 60.06 174 THR A CA 1
ATOM 1475 C C . THR A 1 174 ? 40.151 -14.435 -47.243 1.00 60.06 174 THR A C 1
ATOM 1477 O O . THR A 1 174 ? 39.328 -14.386 -48.164 1.00 60.06 174 THR A O 1
ATOM 1480 N N . PRO A 1 175 ? 41.289 -13.711 -47.272 1.00 58.19 175 PRO A N 1
ATOM 1481 C CA . PRO A 1 175 ? 41.677 -12.983 -48.467 1.00 58.19 175 PRO A CA 1
ATOM 1482 C C . PRO A 1 175 ? 41.766 -14.001 -49.602 1.00 58.19 175 PRO A C 1
ATOM 1484 O O . PRO A 1 175 ? 42.463 -15.011 -49.482 1.00 58.19 175 PRO A O 1
ATOM 1487 N N . ILE A 1 176 ? 41.031 -13.762 -50.686 1.00 55.41 176 ILE A N 1
ATOM 1488 C CA . ILE A 1 176 ? 41.300 -14.437 -51.950 1.00 55.41 176 ILE A CA 1
ATOM 1489 C C . ILE A 1 176 ? 42.702 -13.959 -52.324 1.00 55.41 176 ILE A C 1
ATOM 1491 O O . ILE A 1 176 ? 42.858 -12.814 -52.737 1.00 55.41 176 ILE A O 1
ATOM 1495 N N . ASN A 1 177 ? 43.716 -14.786 -52.052 1.00 50.06 177 ASN A N 1
ATOM 1496 C CA . ASN A 1 177 ? 45.075 -14.558 -52.526 1.00 50.06 177 ASN A CA 1
ATOM 1497 C C . ASN A 1 177 ? 44.983 -14.346 -54.043 1.00 50.06 177 ASN A C 1
ATOM 1499 O O . ASN A 1 177 ? 44.639 -15.280 -54.772 1.00 50.06 177 ASN A O 1
ATOM 1503 N N . GLN A 1 178 ? 45.205 -13.102 -54.467 1.00 43.72 178 GLN A N 1
ATOM 1504 C CA . GLN A 1 178 ? 45.577 -12.738 -55.830 1.00 43.72 178 GLN A CA 1
ATOM 1505 C C . GLN A 1 178 ? 47.094 -12.807 -55.945 1.00 43.72 178 GLN A C 1
ATOM 1507 O O . GLN A 1 178 ? 47.766 -12.386 -54.975 1.00 43.72 178 GLN A O 1
#

Sequence (178 aa):
PNQTDAITTFDKNLEGLNEVDKAKFLEHVQVMLKKEEKEKEQRELEKRRAHLKNESKEYQEEHEKKLRKCLGRYYSYVSRCKSLKGFRPDLTWIHPHEVEDELETYHLDEFDGFMKRLRKAERPITSLEAQYFPGVITCYPEDITEFFEKRWKRIKKSFVSAENNICNCFKRSTPINQ

Organism: Caenorhabditis remanei (NCBI:txid31234)